Protein AF-A0A918YJ43-F1 (afdb_monomer_lite)

Radius of gyration: 13.27 Å; chains: 1; bounding box: 39×27×33 Å

Sequence (109 aa):
MWVLTEQEKLALVVLGRRYLLHEPRPQPLTWKQTAAQLDELQPGAGWTDKRVAHLVDAVRARLSRDGVPYLTREEIGEPVGNALNDHLLRALLASTTLVPMDLALVEAP

Organism: NCBI:txid68171

Secondary structure (DSSP, 8-state):
-----HHHHHHHHHHTHHHHTT-SS--PPPHHHHHHHHHHHSTTS---HHHHHHHHHHHHHHHHHTT-SS-SHHHH-S--TTHHHHHHHHHHHHTTSS-GGGGGGT---

Structure (mmCIF, N/CA/C/O backbone):
data_AF-A0A918YJ43-F1
#
_entry.id   AF-A0A918YJ43-F1
#
loop_
_atom_site.group_PDB
_atom_site.id
_atom_site.type_symbol
_atom_site.label_atom_id
_atom_site.label_alt_id
_atom_site.label_comp_id
_atom_site.label_asym_id
_atom_site.label_entity_id
_atom_site.label_seq_id
_atom_site.pdbx_PDB_ins_code
_atom_site.Cartn_x
_atom_site.Cartn_y
_atom_site.Cartn_z
_atom_site.occupancy
_atom_site.B_iso_or_equiv
_atom_site.auth_seq_id
_atom_site.auth_comp_id
_atom_site.auth_asym_id
_atom_site.auth_atom_id
_atom_site.pdbx_PDB_model_num
ATOM 1 N N . MET A 1 1 ? 5.600 -15.942 -4.563 1.00 77.44 1 MET A N 1
ATOM 2 C CA . MET A 1 1 ? 4.574 -15.318 -3.704 1.00 77.44 1 MET A CA 1
ATOM 3 C C . MET A 1 1 ? 5.289 -14.719 -2.510 1.00 77.44 1 MET A C 1
ATOM 5 O O . MET A 1 1 ? 6.101 -15.422 -1.916 1.00 77.44 1 MET A O 1
ATOM 9 N N . TRP A 1 2 ? 5.075 -13.436 -2.221 1.00 88.19 2 TRP A N 1
ATOM 10 C CA . TRP A 1 2 ? 5.787 -12.751 -1.136 1.00 88.19 2 TRP A CA 1
ATOM 11 C C . TRP A 1 2 ? 4.984 -12.803 0.158 1.00 88.19 2 TRP A C 1
ATOM 13 O O . TRP A 1 2 ? 3.760 -12.700 0.144 1.00 88.19 2 TRP A O 1
ATOM 23 N N .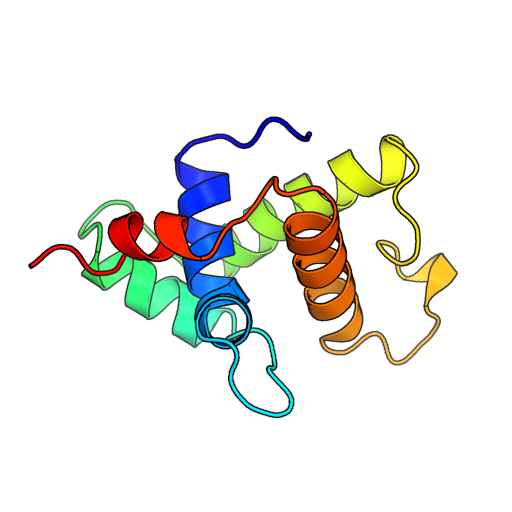 VAL A 1 3 ? 5.682 -12.951 1.283 1.00 89.50 3 VAL A N 1
ATOM 24 C CA . VAL A 1 3 ? 5.046 -12.934 2.601 1.00 89.50 3 VAL A CA 1
ATOM 25 C C . VAL A 1 3 ? 4.905 -11.481 3.053 1.00 89.50 3 VAL A C 1
ATOM 27 O O . VAL A 1 3 ? 5.896 -10.754 3.194 1.00 89.50 3 VAL A O 1
ATOM 30 N N . LEU A 1 4 ? 3.658 -11.064 3.249 1.00 94.94 4 LEU A N 1
ATOM 31 C CA . LEU A 1 4 ? 3.281 -9.769 3.803 1.00 94.94 4 LEU A CA 1
ATOM 32 C C . LEU A 1 4 ? 2.672 -9.995 5.185 1.00 94.94 4 LEU A C 1
ATOM 34 O O . LEU A 1 4 ? 1.916 -10.944 5.382 1.00 94.94 4 LEU A O 1
ATOM 38 N N . THR A 1 5 ? 2.984 -9.123 6.137 1.00 95.62 5 THR A N 1
ATOM 39 C CA . THR A 1 5 ? 2.230 -9.066 7.396 1.00 95.62 5 THR A CA 1
ATOM 40 C C . THR A 1 5 ? 0.811 -8.553 7.140 1.00 95.62 5 THR A C 1
ATOM 42 O O . THR A 1 5 ? 0.574 -7.856 6.155 1.00 95.62 5 THR A O 1
ATOM 45 N N . GLU A 1 6 ? -0.121 -8.811 8.058 1.00 94.44 6 GLU A N 1
ATOM 46 C CA . GLU A 1 6 ? -1.503 -8.310 7.955 1.00 94.44 6 GLU A CA 1
ATOM 47 C C . GLU A 1 6 ? -1.567 -6.782 7.770 1.00 94.44 6 GLU A C 1
ATOM 49 O O . GLU A 1 6 ? -2.319 -6.283 6.938 1.00 94.44 6 GLU A O 1
ATOM 54 N N . GLN A 1 7 ? -0.720 -6.025 8.482 1.00 95.00 7 GLN A N 1
ATOM 55 C CA . GLN A 1 7 ? -0.647 -4.565 8.338 1.00 95.00 7 GLN A CA 1
ATOM 56 C C . GLN A 1 7 ? -0.058 -4.137 6.990 1.00 95.00 7 GLN A C 1
ATOM 58 O O . GLN A 1 7 ? -0.539 -3.173 6.394 1.00 95.00 7 GLN A O 1
ATOM 63 N N . GLU A 1 8 ? 0.975 -4.836 6.504 1.00 96.81 8 GLU A N 1
ATOM 64 C CA . GLU A 1 8 ? 1.548 -4.569 5.181 1.00 96.81 8 GLU A CA 1
ATOM 65 C C . GLU A 1 8 ? 0.517 -4.840 4.087 1.00 96.81 8 GLU A C 1
ATOM 67 O O . GLU A 1 8 ? 0.321 -4.007 3.203 1.00 96.81 8 GLU A O 1
ATOM 72 N N . LYS A 1 9 ? -0.180 -5.976 4.180 1.00 96.69 9 LYS A N 1
ATOM 73 C CA . LYS A 1 9 ? -1.217 -6.365 3.232 1.00 96.69 9 LYS A CA 1
ATOM 74 C C . LYS A 1 9 ? -2.360 -5.355 3.227 1.00 96.69 9 LYS A C 1
ATOM 76 O O . LYS A 1 9 ? -2.691 -4.846 2.162 1.00 96.69 9 LYS A O 1
ATOM 81 N N . LEU A 1 10 ? -2.897 -4.995 4.394 1.00 96.75 10 LEU A N 1
ATOM 82 C CA . LEU A 1 10 ? -3.974 -4.012 4.509 1.00 96.75 10 LEU A CA 1
ATOM 83 C C . LEU A 1 10 ? -3.581 -2.658 3.895 1.00 96.75 10 LEU A C 1
ATOM 85 O O . LEU A 1 10 ? -4.309 -2.113 3.067 1.00 96.75 10 LEU A O 1
ATOM 89 N N . ALA A 1 11 ? -2.402 -2.134 4.237 1.00 97.00 11 ALA A N 1
ATOM 90 C CA . ALA A 1 11 ? -1.933 -0.861 3.695 1.00 97.00 11 ALA A CA 1
ATOM 91 C C . ALA A 1 11 ? -1.726 -0.903 2.172 1.00 97.00 11 ALA A C 1
ATOM 93 O O . ALA A 1 11 ? -2.063 0.061 1.484 1.00 97.00 11 ALA A O 1
ATOM 94 N N . LEU A 1 12 ? -1.206 -2.009 1.633 1.00 97.62 12 LEU A N 1
ATOM 95 C CA . LEU A 1 12 ? -1.005 -2.178 0.193 1.00 97.62 12 LEU A CA 1
ATOM 96 C C . LEU A 1 12 ? -2.325 -2.366 -0.568 1.00 97.62 12 LEU A C 1
ATOM 98 O O . LEU A 1 12 ? -2.444 -1.869 -1.687 1.00 97.62 12 LEU A O 1
ATOM 102 N N . VAL A 1 13 ? -3.325 -3.013 0.039 1.00 97.75 13 VAL A N 1
ATOM 103 C CA . VAL A 1 13 ? -4.688 -3.106 -0.509 1.00 97.75 13 VAL A CA 1
ATOM 104 C C . VAL A 1 13 ? -5.316 -1.720 -0.616 1.00 97.75 13 VAL A C 1
ATOM 106 O O . VAL A 1 13 ? -5.815 -1.363 -1.682 1.00 97.75 13 VAL A O 1
ATOM 109 N N . VAL A 1 14 ? -5.235 -0.904 0.441 1.00 97.50 14 VAL A N 1
ATOM 110 C CA . VAL A 1 14 ? -5.749 0.475 0.413 1.00 97.50 14 VAL A CA 1
ATOM 111 C C . VAL A 1 14 ? -4.990 1.310 -0.624 1.00 97.50 14 VAL A C 1
ATOM 113 O O . VAL A 1 14 ? -5.607 1.930 -1.491 1.00 97.50 14 VAL A O 1
ATOM 116 N N . LEU A 1 15 ? -3.652 1.284 -0.605 1.00 97.38 15 LEU A N 1
ATOM 117 C CA . LEU A 1 15 ? -2.814 2.023 -1.556 1.00 97.38 15 LEU A CA 1
ATOM 118 C C . LEU A 1 15 ? -3.135 1.658 -3.014 1.00 97.38 15 LEU A C 1
ATOM 120 O O . LEU A 1 15 ? -3.196 2.531 -3.885 1.00 97.38 15 LEU A O 1
ATOM 124 N N . GLY A 1 16 ? -3.325 0.362 -3.268 1.00 96.75 16 GLY A N 1
ATOM 125 C CA . GLY A 1 16 ? -3.569 -0.230 -4.577 1.00 96.75 16 GLY A CA 1
ATOM 126 C C . GLY A 1 16 ? -5.034 -0.390 -4.956 1.00 96.75 16 GLY A C 1
ATOM 127 O O . GLY A 1 16 ? -5.311 -1.031 -5.969 1.00 96.75 16 GLY A O 1
ATOM 128 N N . ARG A 1 17 ? -5.973 0.195 -4.201 1.00 96.00 17 ARG A N 1
ATOM 129 C CA . ARG A 1 17 ? -7.418 -0.029 -4.366 1.00 96.00 17 ARG A CA 1
ATOM 130 C C . ARG A 1 17 ? -7.895 0.123 -5.813 1.00 96.00 17 ARG A C 1
ATOM 132 O O . ARG A 1 17 ? -8.604 -0.738 -6.321 1.00 96.00 17 ARG A O 1
ATOM 139 N N . ARG A 1 18 ? -7.434 1.164 -6.514 1.00 96.06 18 ARG A N 1
ATOM 140 C CA . ARG A 1 18 ? -7.787 1.418 -7.926 1.00 96.06 18 ARG A CA 1
ATOM 141 C C . ARG A 1 18 ? -7.316 0.319 -8.882 1.00 96.06 18 ARG A C 1
ATOM 143 O O . ARG A 1 18 ? -7.970 0.059 -9.885 1.00 96.06 18 ARG A O 1
ATOM 150 N N . TYR A 1 19 ? -6.190 -0.328 -8.582 1.00 96.62 19 TYR A N 1
ATOM 151 C CA . TYR A 1 19 ? -5.686 -1.445 -9.381 1.00 96.62 19 TYR A CA 1
ATOM 152 C C . TYR A 1 19 ? -6.523 -2.702 -9.151 1.00 96.62 19 TYR A C 1
ATOM 154 O O . TYR A 1 19 ? -6.856 -3.391 -10.110 1.00 96.62 19 TYR A O 1
ATOM 162 N N . LEU A 1 20 ? -6.887 -2.970 -7.893 1.00 96.19 20 LEU A N 1
ATOM 163 C CA . LEU A 1 20 ? -7.709 -4.119 -7.507 1.00 96.19 20 LEU A CA 1
ATOM 164 C C . LEU A 1 20 ? -9.140 -4.021 -8.057 1.00 96.19 20 LEU A C 1
ATOM 166 O O . LEU A 1 20 ? -9.723 -5.034 -8.426 1.00 96.19 20 LEU A O 1
ATOM 170 N N . LEU A 1 21 ? -9.670 -2.799 -8.173 1.00 95.31 21 LEU A N 1
ATOM 171 C CA . LEU A 1 21 ? -10.953 -2.500 -8.820 1.00 95.31 21 LEU A CA 1
ATOM 172 C C . LEU A 1 21 ? -10.881 -2.471 -10.358 1.00 95.31 21 LEU A C 1
ATOM 174 O O . LEU A 1 21 ? -11.896 -2.231 -11.009 1.00 95.31 21 LEU A O 1
ATOM 178 N N . HIS A 1 22 ? -9.703 -2.696 -10.950 1.00 93.62 22 HIS A N 1
ATOM 179 C CA . HIS A 1 22 ? -9.460 -2.596 -12.393 1.00 93.62 22 HIS A CA 1
ATOM 180 C C . HIS A 1 22 ? -9.910 -1.258 -13.011 1.00 93.62 22 HIS A C 1
ATOM 182 O O . HIS A 1 22 ? -10.413 -1.217 -14.137 1.00 93.62 22 HIS A O 1
ATOM 188 N N . GLU A 1 23 ? -9.716 -0.144 -12.297 1.00 95.06 23 GLU A N 1
ATOM 189 C CA . GLU A 1 23 ? -10.011 1.183 -12.838 1.00 95.06 23 GLU A CA 1
ATOM 190 C C . GLU A 1 23 ? -9.149 1.479 -14.081 1.00 95.06 23 GLU A C 1
ATOM 192 O O . GLU A 1 23 ? -7.993 1.049 -14.165 1.00 95.06 23 GLU A O 1
ATOM 197 N N . PRO A 1 24 ? -9.660 2.243 -15.062 1.00 91.62 24 PRO A N 1
ATOM 198 C CA . PRO A 1 24 ? -8.872 2.629 -16.224 1.00 91.62 24 PRO A CA 1
ATOM 199 C C . PRO A 1 24 ? -7.721 3.555 -15.811 1.00 91.62 24 PRO A C 1
ATOM 201 O O . PRO A 1 24 ? -7.943 4.611 -15.224 1.00 91.62 24 PRO A O 1
ATOM 204 N N . ARG A 1 25 ? -6.486 3.187 -16.185 1.00 88.44 25 ARG A N 1
ATOM 205 C CA . ARG A 1 25 ? -5.245 3.913 -15.830 1.00 88.44 25 ARG A CA 1
ATOM 206 C C . ARG A 1 25 ? -5.132 4.134 -14.311 1.00 88.44 25 ARG A C 1
ATOM 208 O O . ARG A 1 25 ? -5.078 5.283 -13.861 1.00 88.44 25 ARG A O 1
ATOM 215 N N . PRO A 1 26 ? -5.097 3.045 -13.525 1.00 93.69 26 PRO A N 1
ATOM 216 C CA . PRO A 1 26 ? -5.088 3.159 -12.080 1.00 93.69 26 PRO A CA 1
ATOM 217 C C . PRO A 1 26 ? -3.799 3.854 -11.635 1.00 93.69 26 PRO A C 1
ATOM 219 O O . PRO A 1 26 ? -2.732 3.653 -12.216 1.00 93.69 26 PRO A O 1
ATOM 222 N N . GLN A 1 27 ? -3.919 4.686 -10.605 1.00 93.69 27 GLN A N 1
ATOM 223 C CA . GLN A 1 27 ? -2.781 5.292 -9.920 1.00 93.69 27 GLN A CA 1
ATOM 224 C C . GLN A 1 27 ? -2.854 4.965 -8.433 1.00 93.69 27 GLN A C 1
ATOM 226 O O . GLN A 1 27 ? -3.969 4.915 -7.895 1.00 93.69 27 GLN A O 1
ATOM 231 N N . PRO A 1 28 ? -1.708 4.803 -7.750 1.00 94.75 28 PRO A N 1
ATOM 232 C CA . PRO A 1 28 ? -1.702 4.556 -6.317 1.00 94.75 28 PRO A CA 1
ATOM 233 C C . PRO A 1 28 ? -2.386 5.717 -5.594 1.00 94.75 28 PRO A C 1
ATOM 235 O O . PRO A 1 28 ? -2.311 6.871 -6.036 1.00 94.75 28 PRO A O 1
ATOM 238 N N . LEU A 1 29 ? -3.061 5.429 -4.483 1.00 94.94 29 LEU A N 1
ATOM 239 C CA . LEU A 1 29 ? -3.547 6.493 -3.612 1.00 94.94 29 LEU A CA 1
ATOM 240 C C . LEU A 1 29 ? -2.372 7.296 -3.038 1.00 94.94 29 LEU A C 1
ATOM 242 O O . LEU A 1 29 ? -1.241 6.824 -2.933 1.00 94.94 29 LEU A O 1
ATOM 246 N N . THR A 1 30 ? -2.643 8.538 -2.644 1.00 94.62 30 THR A N 1
ATOM 247 C CA . THR A 1 30 ? -1.655 9.319 -1.887 1.00 94.62 30 THR A CA 1
ATOM 248 C C . THR A 1 30 ? -1.489 8.752 -0.475 1.00 94.62 30 THR A C 1
ATOM 250 O O . THR A 1 30 ? -2.400 8.107 0.051 1.00 94.62 30 THR A O 1
ATOM 253 N N . TRP A 1 31 ? -0.365 9.043 0.186 1.00 95.31 31 TRP A N 1
ATOM 254 C CA . TRP A 1 31 ? -0.150 8.646 1.585 1.00 95.31 31 TRP A CA 1
ATOM 255 C C . TRP A 1 31 ? -1.241 9.161 2.513 1.00 95.31 31 TRP A C 1
ATOM 257 O O . TRP A 1 31 ? -1.751 8.392 3.319 1.00 95.31 31 TRP A O 1
ATOM 267 N N . LYS A 1 32 ? -1.669 10.410 2.312 1.00 95.38 32 LYS A N 1
ATOM 268 C CA . LYS A 1 32 ? -2.767 11.026 3.058 1.00 95.38 32 LYS A CA 1
ATOM 269 C C . LYS A 1 32 ? -4.087 10.280 2.883 1.00 95.38 32 LYS A C 1
ATOM 271 O O . LYS A 1 32 ? -4.765 9.990 3.860 1.00 95.38 32 LYS A O 1
ATOM 276 N N . GLN A 1 33 ? -4.458 9.961 1.641 1.00 96.31 33 GLN A N 1
ATOM 277 C CA . GLN A 1 33 ? -5.685 9.205 1.356 1.00 96.31 33 GLN A CA 1
ATOM 278 C C . GLN A 1 33 ? -5.621 7.789 1.928 1.00 96.31 33 GLN A C 1
ATOM 280 O O . GLN A 1 33 ? -6.605 7.308 2.478 1.00 96.31 33 GLN A O 1
ATOM 285 N N . THR A 1 34 ? -4.459 7.146 1.815 1.00 96.75 34 THR A N 1
ATOM 286 C CA . THR A 1 34 ? -4.233 5.793 2.329 1.00 96.75 34 THR A CA 1
ATOM 287 C C . THR A 1 34 ? -4.337 5.774 3.852 1.00 96.75 34 THR A C 1
ATOM 289 O O . THR A 1 34 ? -5.060 4.956 4.405 1.00 96.75 34 THR A O 1
ATOM 292 N N . ALA A 1 35 ? -3.665 6.704 4.535 1.00 96.56 35 ALA A N 1
ATOM 293 C CA . ALA A 1 35 ? -3.707 6.813 5.988 1.00 96.56 35 ALA A CA 1
ATOM 294 C C . ALA A 1 35 ? -5.116 7.131 6.503 1.00 96.56 35 ALA A C 1
ATOM 296 O O . ALA A 1 35 ? -5.538 6.509 7.469 1.00 96.56 35 ALA A O 1
ATOM 297 N N . ALA A 1 36 ? -5.849 8.032 5.840 1.00 95.94 36 ALA A N 1
ATOM 298 C CA . ALA A 1 36 ? -7.229 8.349 6.206 1.00 95.94 36 ALA A CA 1
ATOM 299 C C . ALA A 1 36 ? -8.147 7.117 6.126 1.00 95.94 36 ALA A C 1
ATOM 301 O O . ALA A 1 36 ? -8.830 6.809 7.094 1.00 95.94 36 ALA A O 1
ATOM 302 N N . GLN A 1 37 ? -8.100 6.360 5.024 1.00 95.69 37 GLN A N 1
ATOM 303 C CA . GLN A 1 37 ? -8.896 5.132 4.893 1.00 95.69 37 GLN A CA 1
ATOM 304 C C . GLN A 1 37 ? -8.483 4.059 5.911 1.00 95.69 37 GLN A C 1
ATOM 306 O O . GLN A 1 37 ? -9.331 3.364 6.458 1.00 95.69 37 GLN A O 1
ATOM 311 N N . LEU A 1 38 ? -7.187 3.920 6.198 1.00 96.25 38 LEU A N 1
ATOM 312 C CA . LEU A 1 38 ? -6.715 2.979 7.217 1.00 96.25 38 LEU A CA 1
ATOM 313 C C . LEU A 1 38 ? -7.169 3.365 8.630 1.00 96.25 38 LEU A C 1
ATOM 315 O O . LEU A 1 38 ? -7.459 2.480 9.430 1.00 96.25 38 LEU A O 1
ATOM 319 N N . ASP A 1 39 ? -7.227 4.660 8.941 1.00 95.19 39 ASP A N 1
ATOM 320 C CA . ASP A 1 39 ? -7.720 5.159 10.228 1.00 95.19 39 ASP A CA 1
ATOM 321 C C . ASP A 1 39 ? -9.237 4.963 10.372 1.00 95.19 39 ASP A C 1
ATOM 323 O O . ASP A 1 39 ? -9.705 4.611 11.450 1.00 95.19 39 ASP A O 1
ATOM 327 N N . GLU A 1 40 ? -9.998 5.085 9.278 1.00 93.38 40 GLU A N 1
ATOM 328 C CA . GLU A 1 40 ? -11.424 4.726 9.239 1.00 93.38 40 GLU A CA 1
ATOM 329 C C . GLU A 1 40 ? -11.648 3.222 9.488 1.00 93.38 40 GLU A C 1
ATOM 331 O O . GLU A 1 40 ? -12.540 2.848 10.248 1.00 93.38 40 GLU A O 1
ATOM 336 N N . LEU A 1 41 ? -10.823 2.355 8.887 1.00 93.00 41 LEU A N 1
ATOM 337 C CA . LEU A 1 41 ? -10.932 0.894 9.012 1.00 93.00 41 LEU A CA 1
ATOM 338 C C . LEU A 1 41 ? -10.441 0.356 10.360 1.00 93.00 41 LEU A C 1
ATOM 340 O O . LEU A 1 41 ? -10.970 -0.629 10.875 1.00 93.00 41 LEU A O 1
ATOM 344 N N . GLN A 1 42 ? -9.401 0.968 10.925 1.00 92.81 42 GLN A N 1
ATOM 345 C CA . GLN A 1 42 ? -8.819 0.579 12.207 1.00 92.81 42 GLN A CA 1
ATOM 346 C C . GLN A 1 42 ? -8.630 1.803 13.113 1.00 92.81 42 GLN A C 1
ATOM 348 O O . GLN A 1 42 ? -7.488 2.215 13.365 1.00 92.81 42 GLN A O 1
ATOM 353 N N . PRO A 1 43 ? -9.729 2.368 13.649 1.00 91.06 43 PRO A N 1
ATOM 354 C CA . PRO A 1 43 ? -9.650 3.528 14.523 1.00 91.06 43 PRO A CA 1
ATOM 355 C C . PRO A 1 43 ? -8.754 3.249 15.731 1.00 91.06 43 PRO A C 1
ATOM 357 O O . PRO A 1 43 ? -8.867 2.215 16.392 1.00 91.06 43 PRO A O 1
ATOM 360 N N . GLY A 1 44 ? -7.840 4.173 16.027 1.00 89.06 44 GLY A N 1
ATOM 361 C CA . GLY A 1 44 ? -6.920 4.047 17.163 1.00 89.06 44 GLY A CA 1
ATOM 362 C C . GLY A 1 44 ? -5.696 3.160 16.911 1.00 89.06 44 GLY A C 1
ATOM 363 O O . GLY A 1 44 ? -4.828 3.074 17.779 1.00 89.06 44 GLY A O 1
ATOM 364 N N . ALA A 1 45 ? -5.549 2.568 15.719 1.00 91.38 45 ALA A N 1
ATOM 365 C CA . ALA A 1 45 ? -4.324 1.862 15.344 1.00 91.38 45 ALA A CA 1
ATOM 366 C C . ALA A 1 45 ? -3.135 2.810 15.104 1.00 91.38 45 ALA A C 1
ATOM 368 O O . ALA A 1 45 ? -1.996 2.344 15.037 1.00 91.38 45 ALA A O 1
ATOM 369 N N . GLY A 1 46 ? -3.368 4.126 14.998 1.00 94.00 46 GLY A N 1
ATOM 370 C CA . GLY A 1 46 ? -2.325 5.145 14.848 1.00 94.00 46 GLY A CA 1
ATOM 371 C C . GLY A 1 46 ? -1.746 5.199 13.434 1.00 94.00 46 GLY A C 1
ATOM 372 O O . GLY A 1 46 ? -0.520 5.214 13.256 1.00 94.00 46 GLY A O 1
ATOM 373 N N . TRP A 1 47 ? -2.613 5.162 12.421 1.00 96.62 47 TRP A N 1
ATOM 374 C CA . TRP A 1 47 ? -2.216 5.296 11.023 1.00 96.62 47 TRP A CA 1
ATOM 375 C C . TRP A 1 47 ? -1.869 6.752 10.695 1.00 96.62 47 TRP A C 1
ATOM 377 O O . TRP A 1 47 ? -2.578 7.685 11.047 1.00 96.62 47 TRP A O 1
ATOM 387 N N . THR A 1 48 ? -0.724 6.957 10.043 1.00 96.19 48 THR A N 1
ATOM 388 C CA . THR A 1 48 ? -0.255 8.279 9.601 1.00 96.19 48 THR A CA 1
ATOM 389 C C . THR A 1 48 ? 0.418 8.148 8.243 1.00 96.19 48 THR A C 1
ATOM 391 O O . THR A 1 48 ? 0.976 7.092 7.936 1.00 96.19 48 THR A O 1
ATOM 394 N N . ASP A 1 49 ? 0.454 9.229 7.462 1.00 96.62 49 ASP A N 1
ATOM 395 C CA . ASP A 1 49 ? 1.130 9.284 6.159 1.00 96.62 49 ASP A CA 1
ATOM 396 C C . ASP A 1 49 ? 2.567 8.745 6.240 1.00 96.62 49 ASP A C 1
ATOM 398 O O . ASP A 1 49 ? 2.994 7.946 5.408 1.00 96.62 49 ASP A O 1
ATOM 402 N N . LYS A 1 50 ? 3.302 9.135 7.292 1.00 96.44 50 LYS A N 1
ATOM 403 C CA . LYS A 1 50 ? 4.683 8.692 7.539 1.00 96.44 50 LYS A CA 1
ATOM 404 C C . LYS A 1 50 ? 4.768 7.195 7.812 1.00 96.44 50 LYS A C 1
ATOM 406 O O . LYS A 1 50 ? 5.660 6.532 7.295 1.00 96.44 50 LYS A O 1
ATOM 411 N N . ARG A 1 51 ? 3.849 6.658 8.619 1.00 96.25 51 ARG A N 1
ATOM 412 C CA . ARG A 1 51 ? 3.809 5.224 8.926 1.00 96.25 51 ARG A CA 1
ATOM 413 C C . ARG A 1 51 ? 3.519 4.400 7.676 1.00 96.25 51 ARG A C 1
ATOM 415 O O . ARG A 1 51 ? 4.193 3.399 7.459 1.00 96.25 51 ARG A O 1
ATOM 422 N N . VAL A 1 52 ? 2.559 4.834 6.860 1.00 96.62 52 VAL A N 1
ATOM 423 C CA . VAL A 1 52 ? 2.234 4.179 5.586 1.00 96.62 52 VAL A CA 1
ATOM 424 C C . VAL A 1 52 ? 3.447 4.199 4.659 1.00 96.62 52 VAL A C 1
ATOM 426 O O . VAL A 1 52 ? 3.843 3.148 4.164 1.00 96.62 52 VAL A O 1
ATOM 429 N N . ALA A 1 53 ? 4.083 5.361 4.482 1.00 95.12 53 ALA A N 1
ATOM 430 C CA . ALA A 1 53 ? 5.269 5.488 3.639 1.00 95.12 53 ALA A CA 1
ATOM 431 C C . ALA A 1 53 ? 6.405 4.557 4.096 1.00 95.12 53 ALA A C 1
ATOM 433 O O . ALA A 1 53 ? 6.910 3.779 3.294 1.00 95.12 53 ALA A O 1
ATOM 434 N N . HIS A 1 54 ? 6.750 4.559 5.390 1.00 95.88 54 HIS A N 1
ATOM 435 C CA . HIS A 1 54 ? 7.798 3.681 5.926 1.00 95.88 54 HIS A CA 1
ATOM 436 C C . HIS A 1 54 ? 7.485 2.195 5.736 1.00 95.88 54 HIS A C 1
ATOM 438 O O . HIS A 1 54 ? 8.379 1.415 5.411 1.00 95.88 54 HIS A O 1
ATOM 444 N N . LEU A 1 55 ? 6.226 1.797 5.933 1.00 96.44 55 LEU A N 1
ATOM 445 C CA . LEU A 1 55 ? 5.800 0.418 5.736 1.00 96.44 55 LEU A CA 1
ATOM 446 C C . LEU A 1 55 ? 5.955 -0.001 4.267 1.00 96.44 55 LEU A C 1
ATOM 448 O O . LEU A 1 55 ? 6.525 -1.052 3.978 1.00 96.44 55 LEU A O 1
ATOM 452 N N . VAL A 1 56 ? 5.497 0.837 3.333 1.00 95.12 56 VAL A N 1
ATOM 453 C CA . VAL A 1 56 ? 5.568 0.551 1.893 1.00 95.12 56 VAL A CA 1
ATOM 454 C C . VAL A 1 56 ? 7.019 0.542 1.413 1.00 95.12 56 VAL A C 1
ATOM 456 O O . VAL A 1 56 ? 7.410 -0.340 0.649 1.00 95.12 56 VAL A O 1
ATOM 459 N N . ASP A 1 57 ? 7.844 1.465 1.908 1.00 94.25 57 ASP A N 1
ATOM 460 C CA . ASP A 1 57 ? 9.276 1.514 1.618 1.00 94.25 57 ASP A CA 1
ATOM 461 C C . ASP A 1 57 ? 10.000 0.253 2.115 1.00 94.25 57 ASP A C 1
ATOM 463 O O . ASP A 1 57 ? 10.844 -0.288 1.398 1.00 94.25 57 ASP A O 1
ATOM 467 N N . ALA A 1 58 ? 9.641 -0.264 3.296 1.00 94.94 58 ALA A N 1
ATOM 468 C CA . ALA A 1 58 ? 10.206 -1.502 3.831 1.00 94.94 58 ALA A CA 1
ATOM 469 C C . ALA A 1 58 ? 9.837 -2.730 2.981 1.00 94.94 58 ALA A C 1
ATOM 471 O O . ALA A 1 58 ? 10.701 -3.569 2.705 1.00 94.94 58 ALA A O 1
ATOM 472 N N . VAL A 1 59 ? 8.584 -2.824 2.520 1.00 95.69 59 VAL A N 1
ATOM 473 C CA . VAL A 1 59 ? 8.159 -3.881 1.587 1.00 95.69 59 VAL A CA 1
ATOM 474 C C . VAL A 1 59 ? 8.917 -3.757 0.268 1.00 95.69 59 VAL A C 1
ATOM 476 O O . VAL A 1 59 ? 9.477 -4.741 -0.212 1.00 95.69 59 VAL A O 1
ATOM 479 N N . ARG A 1 60 ? 8.999 -2.549 -0.297 1.00 94.50 60 ARG A N 1
ATOM 480 C CA . ARG A 1 60 ? 9.698 -2.298 -1.562 1.00 94.50 60 ARG A CA 1
ATOM 481 C C . ARG A 1 60 ? 11.176 -2.680 -1.480 1.00 94.50 60 ARG A C 1
ATOM 483 O O . ARG A 1 60 ? 11.674 -3.369 -2.365 1.00 94.50 60 ARG A O 1
ATOM 490 N N . ALA A 1 61 ?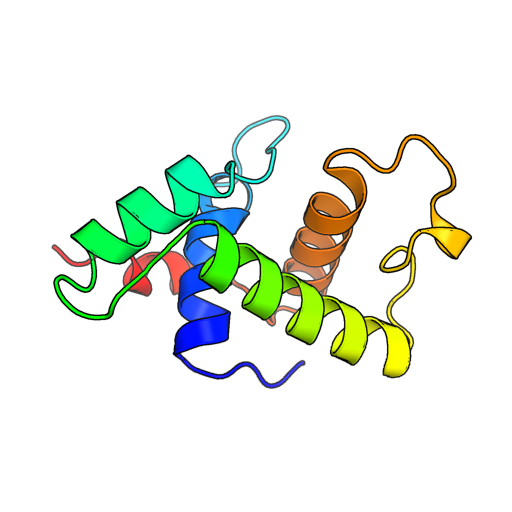 11.855 -2.304 -0.397 1.00 92.88 61 ALA A N 1
ATOM 491 C CA . ALA A 1 61 ? 13.247 -2.678 -0.157 1.00 92.88 61 ALA A CA 1
ATOM 492 C C . ALA A 1 61 ? 13.425 -4.200 -0.037 1.00 92.88 61 ALA A C 1
ATOM 494 O O . ALA A 1 61 ? 14.406 -4.749 -0.536 1.00 92.88 61 ALA A O 1
ATOM 495 N N . ARG A 1 62 ? 12.477 -4.900 0.600 1.00 94.50 62 ARG A N 1
ATOM 496 C CA . ARG A 1 62 ? 12.497 -6.365 0.694 1.00 94.50 62 ARG A CA 1
ATOM 497 C C . ARG A 1 62 ? 12.361 -7.016 -0.683 1.00 94.50 62 ARG A C 1
ATOM 499 O O . ARG A 1 62 ? 13.230 -7.794 -1.050 1.00 94.50 62 ARG A O 1
ATOM 506 N N . LEU A 1 63 ? 11.356 -6.625 -1.463 1.00 93.31 63 LEU A N 1
ATOM 507 C CA . LEU A 1 63 ? 11.129 -7.166 -2.808 1.00 93.31 63 LEU A CA 1
ATOM 508 C C . LEU A 1 63 ? 12.278 -6.846 -3.774 1.00 93.31 63 LEU A C 1
ATOM 510 O O . LEU A 1 63 ? 12.651 -7.698 -4.574 1.00 93.31 63 LEU A O 1
ATOM 514 N N . SER A 1 64 ? 12.868 -5.652 -3.680 1.00 92.12 64 SER A N 1
ATOM 515 C CA . SER A 1 64 ? 14.038 -5.281 -4.483 1.00 92.12 64 SER A CA 1
ATOM 516 C C . SER A 1 64 ? 15.243 -6.179 -4.182 1.00 92.12 64 SER A C 1
ATOM 518 O O . SER A 1 64 ? 15.867 -6.696 -5.106 1.00 92.12 64 SER A O 1
ATOM 520 N N . ARG A 1 65 ? 15.530 -6.452 -2.898 1.00 91.31 65 ARG A N 1
ATOM 521 C CA . ARG A 1 65 ? 16.589 -7.406 -2.509 1.00 91.31 65 ARG A CA 1
ATOM 522 C C . ARG A 1 65 ? 16.320 -8.825 -3.002 1.00 91.31 65 ARG A C 1
ATOM 524 O O . ARG A 1 65 ? 17.268 -9.536 -3.314 1.00 91.31 65 ARG A O 1
ATOM 531 N N . ASP A 1 66 ? 15.051 -9.205 -3.104 1.00 90.19 66 ASP A N 1
ATOM 532 C CA . ASP A 1 66 ? 14.624 -10.501 -3.636 1.00 90.19 66 ASP A CA 1
ATOM 533 C C . ASP A 1 66 ? 14.625 -10.541 -5.183 1.00 90.19 66 ASP A C 1
ATOM 535 O O . ASP A 1 66 ? 14.219 -11.539 -5.779 1.00 90.19 66 ASP A O 1
ATOM 539 N N . GLY A 1 67 ? 15.094 -9.475 -5.847 1.00 89.38 67 GLY A N 1
ATOM 540 C CA . GLY A 1 67 ? 15.312 -9.417 -7.294 1.00 89.38 67 GLY A CA 1
ATOM 541 C C . GLY A 1 67 ? 14.135 -8.883 -8.113 1.00 89.38 67 GLY A C 1
ATOM 542 O O . GLY A 1 67 ? 14.131 -9.043 -9.333 1.00 89.38 67 GLY A O 1
ATOM 543 N N . VAL A 1 68 ? 13.128 -8.265 -7.485 1.00 90.19 68 VAL A N 1
ATOM 544 C CA . VAL A 1 68 ? 12.033 -7.614 -8.222 1.00 90.19 68 VAL A CA 1
ATOM 545 C C . VAL A 1 68 ? 12.529 -6.285 -8.811 1.00 90.19 68 VAL A C 1
ATOM 547 O O . VAL A 1 68 ? 12.951 -5.418 -8.041 1.00 90.19 68 VAL A O 1
ATOM 550 N N . PRO A 1 69 ? 12.465 -6.102 -10.143 1.00 87.75 69 PRO A N 1
ATOM 551 C CA . PRO A 1 69 ? 13.024 -4.928 -10.803 1.00 87.75 69 PRO A CA 1
ATOM 552 C C . PRO A 1 69 ? 12.128 -3.693 -10.667 1.00 87.75 69 PRO A C 1
ATOM 554 O O . PRO A 1 69 ? 10.923 -3.801 -10.422 1.00 87.75 69 PRO A O 1
ATOM 557 N N . TYR A 1 70 ? 12.712 -2.523 -10.933 1.00 89.81 70 TYR A N 1
ATOM 558 C CA . TYR A 1 70 ? 12.036 -1.215 -10.950 1.00 89.81 70 TYR A CA 1
ATOM 559 C C . TYR A 1 70 ? 11.435 -0.827 -9.595 1.00 89.81 70 TYR A C 1
ATOM 561 O O . TYR A 1 70 ? 10.369 -0.214 -9.513 1.00 89.81 70 TYR A O 1
ATOM 569 N N . LEU A 1 71 ? 12.119 -1.197 -8.516 1.00 90.31 71 LEU A N 1
ATOM 570 C CA . LEU A 1 71 ? 11.724 -0.892 -7.142 1.00 90.31 71 LEU A CA 1
ATOM 571 C C . LEU A 1 71 ? 12.722 0.029 -6.433 1.00 90.31 71 LEU A C 1
ATOM 573 O O . LEU A 1 71 ? 12.469 0.435 -5.291 1.00 90.31 71 LEU A O 1
ATOM 577 N N . THR A 1 72 ? 13.814 0.416 -7.097 1.00 87.19 72 THR A N 1
ATOM 578 C CA . THR A 1 72 ? 14.735 1.444 -6.604 1.00 87.19 72 THR A CA 1
ATOM 579 C C . THR A 1 72 ? 14.797 2.661 -7.518 1.00 87.19 72 THR A C 1
ATOM 581 O O . THR A 1 72 ? 14.440 2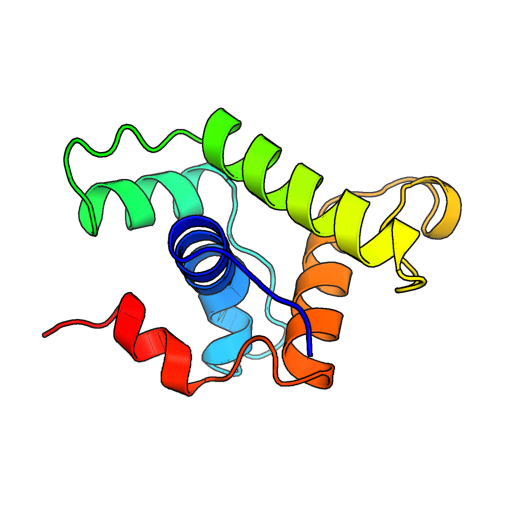.636 -8.697 1.00 87.19 72 THR A O 1
ATOM 584 N N . ARG A 1 73 ? 15.256 3.778 -6.945 1.00 83.38 73 ARG A N 1
ATOM 585 C CA . ARG A 1 73 ? 15.476 5.013 -7.707 1.00 83.38 73 ARG A CA 1
ATOM 586 C C . ARG A 1 73 ? 16.579 4.847 -8.746 1.00 83.38 73 ARG A C 1
ATOM 588 O O . ARG A 1 73 ? 16.503 5.486 -9.788 1.00 83.38 73 ARG A O 1
ATOM 595 N N . GLU A 1 74 ? 17.575 4.004 -8.466 1.00 83.56 74 GLU A N 1
ATOM 596 C CA . GLU A 1 74 ? 18.675 3.758 -9.401 1.00 83.56 74 GLU A CA 1
ATOM 597 C C . GLU A 1 74 ? 18.181 3.081 -10.684 1.00 83.56 74 GLU A C 1
ATOM 599 O O . GLU A 1 74 ? 18.696 3.370 -11.758 1.00 83.56 74 GLU A O 1
ATOM 604 N N . GLU A 1 75 ? 17.160 2.226 -10.586 1.00 82.12 75 GLU A N 1
ATOM 605 C CA . GLU A 1 75 ? 16.600 1.503 -11.732 1.00 82.12 75 GLU A CA 1
ATOM 606 C C . GLU A 1 75 ? 15.669 2.361 -12.599 1.00 82.12 75 GLU A C 1
ATOM 608 O O . GLU A 1 75 ? 15.645 2.204 -13.818 1.00 82.12 75 GLU A O 1
ATOM 613 N N . ILE A 1 76 ? 14.873 3.243 -11.982 1.00 79.94 76 ILE A N 1
ATOM 614 C CA . ILE A 1 76 ? 13.853 4.037 -12.693 1.00 79.94 76 ILE A CA 1
ATOM 615 C C . ILE A 1 76 ? 14.422 5.367 -13.214 1.00 79.94 76 ILE A C 1
ATOM 617 O O . ILE A 1 76 ? 13.951 5.886 -14.227 1.00 79.94 76 ILE A O 1
ATOM 621 N N . GLY A 1 77 ? 15.434 5.925 -12.544 1.00 74.69 77 GLY A N 1
ATOM 622 C CA . GLY A 1 77 ? 15.910 7.283 -12.806 1.00 74.69 77 GLY A CA 1
ATOM 623 C C . GLY A 1 77 ? 14.952 8.369 -12.291 1.00 74.69 77 GLY A C 1
ATOM 624 O O . GLY A 1 77 ? 13.866 8.094 -11.775 1.00 74.69 77 GLY A O 1
ATOM 625 N N . GLU A 1 78 ? 15.369 9.635 -12.389 1.00 69.12 78 GLU A N 1
ATOM 626 C CA . GLU A 1 78 ? 14.550 10.784 -11.983 1.00 69.12 78 GLU A CA 1
ATOM 627 C C . GLU A 1 78 ? 13.756 11.368 -13.168 1.00 69.12 78 GLU A C 1
ATOM 629 O O . GLU A 1 78 ? 14.301 11.470 -14.269 1.00 69.12 78 GLU A O 1
ATOM 634 N N . PRO A 1 79 ? 12.492 11.801 -12.965 1.00 68.31 79 PRO A N 1
ATOM 635 C CA . PRO A 1 79 ? 11.779 11.909 -11.690 1.00 68.31 79 PRO A CA 1
ATOM 636 C C . PRO A 1 79 ? 11.042 10.621 -11.288 1.00 68.31 79 PRO A C 1
ATOM 638 O O . PRO A 1 79 ? 10.209 10.090 -12.014 1.00 68.31 79 PRO A O 1
ATOM 641 N N . VAL A 1 80 ? 11.281 10.184 -10.052 1.00 73.12 80 VAL A N 1
ATOM 642 C CA . VAL A 1 80 ? 10.758 8.924 -9.499 1.00 73.12 80 VAL A CA 1
ATOM 643 C C . VAL A 1 80 ? 9.240 8.965 -9.258 1.00 73.12 80 VAL A C 1
ATOM 645 O O . VAL A 1 80 ? 8.557 7.951 -9.402 1.00 73.12 80 VAL A O 1
ATOM 648 N N . GLY A 1 81 ? 8.693 10.137 -8.907 1.00 73.00 81 GLY A N 1
ATOM 649 C 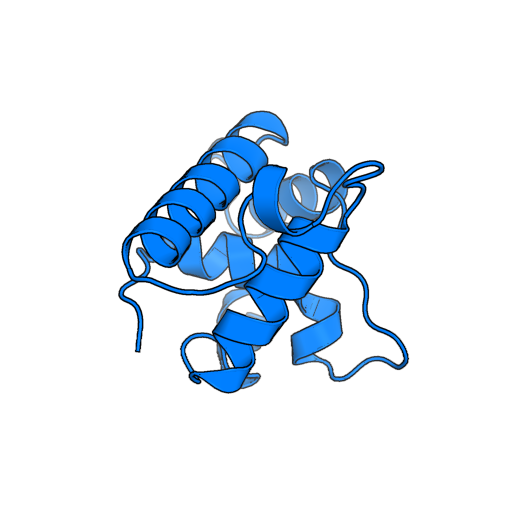CA . GLY A 1 81 ? 7.255 10.361 -8.709 1.00 73.00 81 GLY A CA 1
ATOM 650 C C . GLY A 1 81 ? 6.548 9.238 -7.934 1.00 73.00 81 GLY A C 1
ATOM 651 O O . GLY A 1 81 ? 7.049 8.74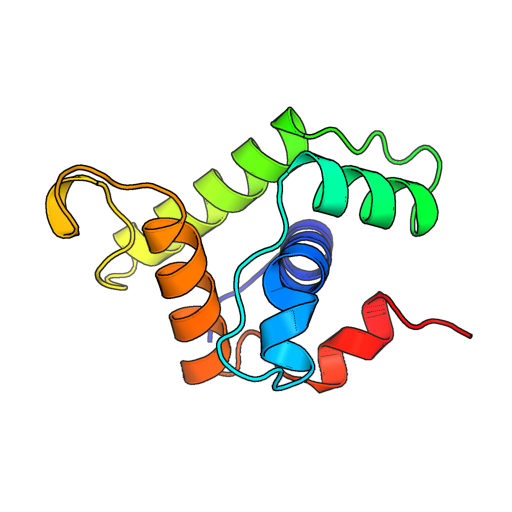7 -6.925 1.00 73.00 81 GLY A O 1
ATOM 652 N N . ASN A 1 82 ? 5.392 8.810 -8.448 1.00 82.88 82 ASN A N 1
ATOM 653 C CA . ASN A 1 82 ? 4.664 7.629 -7.968 1.00 82.88 82 ASN A CA 1
ATOM 654 C C . ASN A 1 82 ? 5.055 6.333 -8.705 1.00 82.88 82 ASN A C 1
ATOM 656 O O . ASN A 1 82 ? 4.426 5.301 -8.471 1.00 82.88 82 ASN A O 1
ATOM 660 N N . ALA A 1 83 ? 6.065 6.360 -9.584 1.00 88.19 83 ALA A N 1
ATOM 661 C CA . ALA A 1 83 ? 6.416 5.217 -10.429 1.00 88.19 83 ALA A CA 1
ATOM 662 C C . ALA A 1 83 ? 6.826 3.999 -9.591 1.00 88.19 83 ALA A C 1
ATOM 664 O O . ALA A 1 83 ? 6.358 2.897 -9.848 1.00 88.19 83 ALA A O 1
ATOM 665 N N . LEU A 1 84 ? 7.599 4.197 -8.516 1.00 90.56 84 LEU A N 1
ATOM 666 C CA . LEU A 1 84 ? 7.979 3.110 -7.600 1.00 90.56 84 LEU A CA 1
ATOM 667 C C . LEU A 1 84 ? 6.773 2.377 -7.004 1.00 90.56 84 LEU A C 1
ATOM 669 O O . LEU A 1 84 ? 6.797 1.159 -6.853 1.00 90.56 84 LEU A O 1
ATOM 673 N N . ASN A 1 85 ? 5.724 3.118 -6.649 1.00 93.12 85 ASN A N 1
ATOM 674 C CA . ASN A 1 85 ? 4.518 2.534 -6.072 1.00 93.12 85 ASN A CA 1
ATOM 675 C C . ASN A 1 85 ? 3.679 1.831 -7.143 1.00 93.12 85 ASN A C 1
ATOM 677 O O . ASN A 1 85 ? 3.113 0.777 -6.869 1.00 93.12 85 ASN A O 1
ATOM 681 N N . ASP A 1 86 ? 3.625 2.377 -8.360 1.00 94.06 86 ASP A N 1
ATOM 682 C CA . ASP A 1 86 ? 2.985 1.714 -9.500 1.00 94.06 86 ASP A CA 1
ATOM 683 C C . ASP A 1 86 ? 3.680 0.381 -9.826 1.00 94.06 86 ASP A C 1
ATOM 685 O O . ASP A 1 86 ? 3.013 -0.652 -9.893 1.00 94.06 86 ASP A O 1
ATOM 689 N N . HIS A 1 87 ? 5.013 0.366 -9.928 1.00 94.25 87 HIS A N 1
ATOM 690 C CA . HIS A 1 87 ? 5.781 -0.859 -10.167 1.00 94.25 87 HIS A CA 1
ATOM 691 C C . HIS A 1 87 ? 5.622 -1.875 -9.035 1.00 94.25 87 HIS A C 1
ATOM 693 O O . HIS A 1 87 ? 5.399 -3.056 -9.310 1.00 94.25 87 HIS A O 1
ATOM 699 N N . LEU A 1 88 ? 5.648 -1.425 -7.775 1.00 95.31 88 LEU A N 1
ATOM 700 C CA . LEU A 1 88 ? 5.386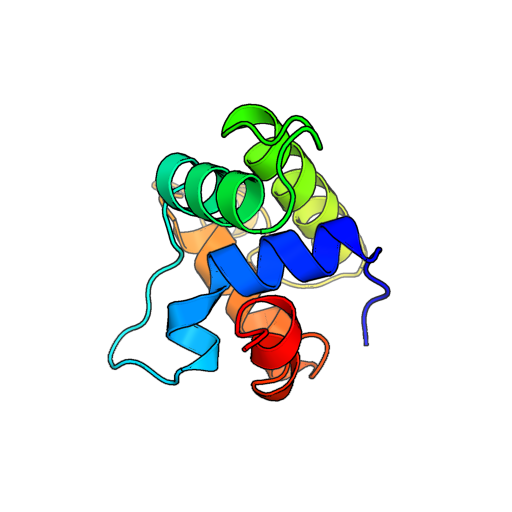 -2.282 -6.620 1.00 95.31 88 LEU A CA 1
ATOM 701 C C . LEU A 1 88 ? 4.018 -2.962 -6.731 1.00 95.31 88 LEU A C 1
ATOM 703 O O . LEU A 1 88 ? 3.933 -4.186 -6.659 1.00 95.31 88 LEU A O 1
ATOM 707 N N . LEU A 1 89 ? 2.950 -2.192 -6.944 1.00 96.44 89 LEU A N 1
ATOM 708 C CA . LEU A 1 89 ? 1.593 -2.733 -7.035 1.00 96.44 89 LEU A CA 1
ATOM 709 C C . LEU A 1 89 ? 1.436 -3.687 -8.223 1.00 96.44 89 LEU A C 1
ATOM 711 O O . LEU A 1 89 ? 0.839 -4.753 -8.078 1.00 96.44 89 LEU A O 1
ATOM 715 N N . ARG A 1 90 ? 2.024 -3.360 -9.379 1.00 95.12 90 ARG A N 1
ATOM 716 C CA . ARG A 1 90 ? 2.032 -4.251 -10.549 1.00 95.12 90 ARG A CA 1
ATOM 717 C C . ARG A 1 90 ? 2.745 -5.564 -10.269 1.00 95.12 90 ARG A C 1
ATOM 719 O O . ARG A 1 90 ? 2.227 -6.609 -10.650 1.00 95.12 90 ARG A O 1
ATOM 726 N N . ALA A 1 91 ? 3.894 -5.529 -9.597 1.00 94.81 91 ALA A N 1
ATOM 727 C CA . ALA A 1 91 ? 4.610 -6.740 -9.216 1.00 94.81 91 ALA A CA 1
ATOM 728 C C . ALA A 1 91 ? 3.760 -7.601 -8.266 1.00 94.81 91 ALA A C 1
ATOM 730 O O . ALA A 1 91 ? 3.578 -8.798 -8.508 1.00 94.81 91 ALA A O 1
ATOM 731 N N . LEU A 1 92 ? 3.174 -6.983 -7.232 1.00 95.88 92 LEU A N 1
ATOM 732 C CA . LEU A 1 92 ? 2.274 -7.629 -6.268 1.00 95.88 92 LEU A CA 1
ATOM 733 C C . LEU A 1 92 ? 1.095 -8.335 -6.946 1.00 95.88 92 LEU A C 1
ATOM 735 O O . LEU A 1 92 ? 0.850 -9.505 -6.648 1.00 95.88 92 LEU A O 1
ATOM 739 N N . LEU A 1 93 ? 0.448 -7.680 -7.909 1.00 95.50 93 LEU A N 1
ATOM 740 C CA . LEU A 1 93 ? -0.642 -8.253 -8.704 1.00 95.50 93 LEU A CA 1
ATOM 741 C C . LEU A 1 93 ? -0.164 -9.381 -9.628 1.00 95.50 93 LEU A C 1
ATOM 743 O O . LEU A 1 93 ? -0.753 -10.459 -9.641 1.00 95.50 93 LEU A O 1
ATOM 747 N N . ALA A 1 94 ? 0.930 -9.168 -10.368 1.00 94.31 94 ALA A N 1
ATOM 748 C CA . ALA A 1 94 ? 1.462 -10.147 -11.320 1.00 94.31 94 ALA A CA 1
ATOM 749 C C . ALA A 1 94 ? 1.886 -11.462 -10.644 1.00 94.31 94 ALA A C 1
ATOM 751 O O . ALA A 1 94 ? 1.781 -12.535 -11.229 1.00 94.31 94 ALA A O 1
ATOM 752 N N . SER A 1 95 ? 2.340 -11.386 -9.394 1.00 93.69 95 SER A N 1
ATOM 753 C CA . SER A 1 95 ? 2.706 -12.558 -8.592 1.00 93.69 95 SER A CA 1
ATOM 754 C C . SER A 1 95 ? 1.548 -13.219 -7.847 1.00 93.69 95 SER A C 1
ATOM 756 O O . SER A 1 95 ? 1.788 -14.187 -7.120 1.00 93.69 95 SER A O 1
ATOM 758 N N . THR A 1 96 ? 0.338 -12.655 -7.930 1.00 92.69 96 THR A N 1
ATOM 759 C CA . THR A 1 96 ? -0.832 -13.018 -7.109 1.00 92.69 96 THR A CA 1
ATOM 760 C C . THR A 1 96 ? -0.631 -12.859 -5.594 1.00 92.69 96 THR A C 1
ATOM 762 O O . THR A 1 96 ? -1.319 -13.490 -4.800 1.00 92.69 96 THR A O 1
ATOM 765 N N . THR A 1 97 ? 0.312 -12.012 -5.169 1.00 94.75 97 THR A N 1
ATOM 766 C CA . THR A 1 97 ? 0.494 -11.666 -3.746 1.00 94.75 97 THR A CA 1
ATOM 767 C C . THR A 1 97 ? -0.585 -10.695 -3.265 1.00 94.75 97 THR A C 1
ATOM 769 O O . THR A 1 97 ? -1.003 -10.765 -2.113 1.00 94.75 97 THR A O 1
ATOM 772 N N . LEU A 1 98 ? -1.040 -9.810 -4.154 1.00 96.00 98 LEU A N 1
ATOM 773 C CA . LEU A 1 98 ? -2.299 -9.089 -4.001 1.00 96.00 98 LEU A CA 1
ATOM 774 C C . LEU A 1 98 ? -3.273 -9.585 -5.061 1.00 96.00 98 LEU A C 1
ATOM 776 O O . LEU A 1 98 ? -2.901 -9.719 -6.229 1.00 96.00 98 LEU A O 1
ATOM 780 N N . VAL A 1 99 ? -4.514 -9.829 -4.661 1.00 95.88 99 VAL A N 1
ATOM 781 C CA . VAL A 1 99 ? -5.593 -10.258 -5.557 1.00 95.88 99 VAL A CA 1
ATOM 782 C C . VAL A 1 99 ? -6.849 -9.424 -5.316 1.00 95.88 99 VAL A C 1
ATOM 784 O O . VAL A 1 99 ? -7.042 -8.946 -4.201 1.00 95.88 99 VAL A O 1
ATOM 787 N N . PRO A 1 100 ? -7.751 -9.270 -6.306 1.00 95.38 100 PRO A N 1
ATOM 788 C CA . PRO A 1 100 ? -8.975 -8.482 -6.132 1.00 95.38 100 PRO A CA 1
ATOM 789 C C . PRO A 1 100 ? -9.816 -8.880 -4.909 1.00 95.38 100 PRO A C 1
ATOM 791 O O . PRO A 1 100 ? -10.414 -8.017 -4.281 1.00 95.38 100 PRO A O 1
ATOM 794 N N . MET A 1 101 ? -9.811 -10.162 -4.519 1.00 95.12 101 MET A N 1
ATOM 795 C CA . MET A 1 101 ? -10.515 -10.648 -3.321 1.00 95.12 101 MET A CA 1
ATOM 796 C C . MET A 1 101 ? -10.005 -10.029 -2.013 1.00 95.12 101 MET A C 1
ATOM 798 O O . MET A 1 101 ? -10.746 -9.989 -1.034 1.00 95.12 101 MET A O 1
ATOM 802 N N . ASP A 1 102 ? -8.775 -9.512 -1.988 1.00 95.94 102 ASP A N 1
ATOM 803 C CA . ASP A 1 102 ? -8.229 -8.821 -0.821 1.00 95.94 102 ASP A CA 1
ATOM 804 C C . ASP A 1 102 ? -8.938 -7.483 -0.550 1.00 95.94 102 ASP A C 1
ATOM 806 O O . ASP A 1 102 ? -8.811 -6.952 0.551 1.00 95.94 102 ASP A O 1
ATOM 810 N N . LEU A 1 103 ? -9.740 -6.958 -1.491 1.00 95.00 103 LEU A N 1
ATOM 811 C CA . LEU A 1 103 ? -10.633 -5.819 -1.234 1.00 95.00 103 LEU A CA 1
ATOM 812 C C . LEU A 1 103 ? -11.623 -6.098 -0.096 1.00 95.00 103 LEU A C 1
ATOM 814 O O . LEU A 1 103 ? -11.991 -5.170 0.617 1.00 95.00 103 LEU A O 1
ATOM 818 N N . ALA A 1 104 ? -11.965 -7.361 0.173 1.00 94.06 104 ALA A N 1
ATOM 819 C CA . ALA A 1 104 ? -12.794 -7.728 1.320 1.00 94.06 104 ALA A CA 1
ATOM 820 C C . ALA A 1 104 ? -12.192 -7.290 2.673 1.00 94.06 104 ALA A C 1
ATOM 822 O O . ALA A 1 104 ? -12.926 -7.138 3.645 1.00 94.06 104 ALA A O 1
ATOM 823 N N . LEU A 1 105 ? -10.874 -7.044 2.742 1.00 91.50 105 LEU A N 1
ATOM 824 C CA . LEU A 1 105 ? -10.204 -6.503 3.933 1.00 91.50 105 LEU A CA 1
ATOM 825 C C . LEU A 1 105 ? -10.568 -5.037 4.215 1.00 91.50 105 LEU A C 1
ATOM 827 O O . LEU A 1 105 ? -10.377 -4.572 5.336 1.00 91.50 105 LEU A O 1
ATOM 831 N N . VAL A 1 106 ? -11.049 -4.307 3.204 1.00 90.81 106 VAL A N 1
ATOM 832 C CA . VAL A 1 106 ? -11.374 -2.872 3.278 1.00 90.81 106 VAL A CA 1
ATOM 833 C C . VAL A 1 106 ? -12.845 -2.573 2.969 1.00 90.81 106 VAL A C 1
ATOM 835 O O . VAL A 1 106 ? -13.288 -1.445 3.146 1.00 90.81 106 VAL A O 1
ATOM 838 N N . GLU A 1 107 ? -13.598 -3.567 2.498 1.00 83.75 107 GLU A N 1
ATOM 839 C CA . GLU A 1 107 ? -15.014 -3.464 2.118 1.00 83.75 107 GLU A CA 1
ATOM 840 C C . GLU A 1 107 ? -15.971 -4.058 3.160 1.00 83.75 107 GLU A C 1
ATOM 842 O O . GLU A 1 107 ? -17.141 -4.260 2.849 1.00 83.75 107 GLU A O 1
ATOM 847 N N . ALA A 1 108 ? -15.498 -4.382 4.370 1.00 61.94 108 ALA A N 1
ATOM 848 C CA . ALA A 1 108 ? -16.348 -5.005 5.384 1.00 61.94 108 ALA A CA 1
ATOM 849 C C . ALA A 1 108 ? -17.674 -4.214 5.581 1.00 61.94 108 ALA A C 1
ATOM 851 O O . ALA A 1 108 ? -17.637 -2.983 5.587 1.00 61.94 108 ALA A O 1
ATOM 852 N N . PRO A 1 109 ? -18.814 -4.932 5.676 1.00 46.66 109 PRO A N 1
ATOM 853 C CA . PRO A 1 109 ? -20.173 -4.466 5.354 1.00 46.66 109 PRO A CA 1
ATOM 854 C C . PRO A 1 109 ? -20.748 -3.355 6.237 1.00 46.66 109 PRO A C 1
ATOM 856 O O . PRO A 1 109 ? -20.358 -3.264 7.423 1.00 46.66 109 PRO A O 1
#

Foldseek 3Di:
DDDDDPVLLLLLCLQCVCVLVVPDPDAGDQLQSSQVLVCVLPPPPDRDSVVSVVSVLVVLVVVVVVPQAPQDCVRPPPPNPRSNSVSVSVVCVVVVVDHSVSCCSRPPD

pLDDT: mean 91.64, std 7.94, range [46.66, 97.75]